Protein AF-A0A7V3FVU9-F1 (afdb_monomer_lite)

Secondary structure (DSSP, 8-state):
-HHHHHHHHHHHHHHHTT-TTS-S---S-GGGS--S--PPP-HHHHHHHHHHHHHHHHHHHTTTTS---HHHHHHHHHHHHHHHHHHHHHHHHTT----HHHHHHHHH--------HHHHHHHHHHHHHHS-SSS-HHHHHHHHHHTTPPPGGGGGGT-

Sequence (159 aa):
MNSVAEKYVKLALKIGNYDKDFVDAYYGPQDWKPKTEIAEFNDSVYQNINQQINSLLDEMEALSVYNATELEKLRYRYLYKQLLACKTKIFMLNGVTLSFEEEAQALYDTDVPVHNEDFFKKTIDELGKLLPGKGTVSERLLSFKEKFKIPEDKLRAVF

pLDDT: mean 94.01, std 5.3, range [68.75, 98.69]

Foldseek 3Di:
DVVLVLLLVLLQLVLCLAPVVSDPDDDDDPVSHDPDDRDQLDPVNLVVSLVSLVVSLVVLVVCPPPPDDPVVVVVSVVSNLSSQLSNVSSVVSVVDDDDPQRNCCRNPVDGDDDDDPVVVVVVLVVCVVVFDDDDHSVVSVVVVVVVVDDPPVCPVVPD

Radius of gyration: 22.31 Å; chains: 1; bounding box: 53×40×50 Å

Structure (mmCIF, N/CA/C/O backbone):
data_AF-A0A7V3FVU9-F1
#
_entry.id   AF-A0A7V3FVU9-F1
#
loop_
_atom_site.group_PDB
_atom_site.id
_atom_site.type_symbol
_atom_site.label_atom_id
_atom_site.label_alt_id
_atom_site.label_comp_id
_atom_site.label_asym_id
_atom_site.label_entity_id
_atom_site.label_seq_id
_atom_site.pdbx_PDB_ins_code
_atom_site.Cartn_x
_atom_site.Cartn_y
_atom_site.Cartn_z
_atom_site.occupancy
_atom_site.B_iso_or_equiv
_atom_site.auth_seq_id
_atom_site.auth_comp_id
_atom_site.auth_asym_id
_atom_site.auth_atom_id
_atom_site.pdbx_PDB_model_num
ATOM 1 N N . MET A 1 1 ? 1.149 6.446 -19.647 1.00 92.50 1 MET A N 1
ATOM 2 C CA . MET A 1 1 ? 1.002 5.668 -18.393 1.00 92.50 1 MET A CA 1
ATOM 3 C C . MET A 1 1 ? 0.493 4.233 -18.578 1.00 92.50 1 MET A C 1
ATOM 5 O O . MET A 1 1 ? 0.866 3.410 -17.761 1.00 92.50 1 MET A O 1
ATOM 9 N N . ASN A 1 2 ? -0.298 3.881 -19.608 1.00 94.19 2 ASN A N 1
ATOM 10 C CA . ASN A 1 2 ? -0.865 2.516 -19.739 1.00 94.19 2 ASN A CA 1
ATOM 11 C C . ASN A 1 2 ? 0.177 1.384 -19.669 1.00 94.19 2 ASN A C 1
ATOM 13 O O . ASN A 1 2 ? -0.031 0.414 -18.951 1.00 94.19 2 ASN A O 1
ATOM 17 N N . SER A 1 3 ? 1.316 1.543 -20.355 1.00 95.69 3 SER A N 1
ATOM 18 C CA . SER A 1 3 ? 2.437 0.589 -20.289 1.00 95.69 3 SER A CA 1
ATOM 19 C C . SER A 1 3 ? 2.962 0.405 -18.857 1.00 95.69 3 SER A C 1
ATOM 21 O O . SER A 1 3 ? 3.104 -0.722 -18.387 1.00 95.69 3 SER A O 1
ATOM 23 N N . VAL A 1 4 ? 3.175 1.506 -18.124 1.00 96.88 4 VAL A N 1
ATOM 24 C CA . VAL A 1 4 ? 3.616 1.473 -16.719 1.00 96.88 4 VAL A CA 1
ATOM 25 C C . VAL A 1 4 ? 2.575 0.781 -15.839 1.00 96.88 4 VAL A C 1
ATOM 27 O O . VAL A 1 4 ? 2.935 -0.054 -15.018 1.00 96.88 4 VAL A O 1
ATOM 30 N N . ALA A 1 5 ? 1.287 1.078 -16.034 1.00 97.25 5 ALA A N 1
ATOM 31 C CA . ALA A 1 5 ? 0.204 0.486 -15.253 1.00 97.25 5 ALA A CA 1
ATOM 32 C C . ALA A 1 5 ? 0.137 -1.042 -15.418 1.00 97.25 5 ALA A C 1
ATOM 34 O O . ALA A 1 5 ? 0.002 -1.762 -14.433 1.00 97.25 5 ALA A O 1
ATOM 35 N N . GLU A 1 6 ? 0.288 -1.552 -16.643 1.00 97.56 6 GLU A N 1
ATOM 36 C CA . GLU A 1 6 ? 0.345 -2.996 -16.892 1.00 97.56 6 GLU A CA 1
ATOM 37 C C . GLU A 1 6 ? 1.554 -3.644 -16.202 1.00 97.56 6 GLU A C 1
ATOM 39 O O . GLU A 1 6 ? 1.417 -4.664 -15.518 1.00 97.56 6 GLU A O 1
ATOM 44 N N . LYS A 1 7 ? 2.743 -3.045 -16.358 1.00 98.00 7 LYS A N 1
ATOM 45 C CA . LYS A 1 7 ? 3.974 -3.544 -15.730 1.00 98.00 7 LYS A CA 1
ATOM 46 C C . LYS A 1 7 ? 3.869 -3.524 -14.202 1.00 98.00 7 LYS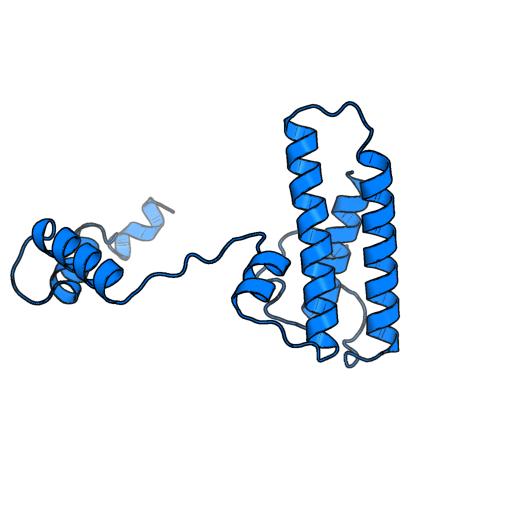 A C 1
ATOM 48 O O . LYS A 1 7 ? 4.302 -4.481 -13.569 1.00 98.00 7 LYS A O 1
ATOM 53 N N . TYR A 1 8 ? 3.244 -2.497 -13.623 1.00 98.06 8 TYR A N 1
ATOM 54 C CA . TYR A 1 8 ? 2.950 -2.416 -12.191 1.00 98.06 8 TYR A CA 1
ATOM 55 C C . TYR A 1 8 ? 2.089 -3.591 -11.710 1.00 98.06 8 TYR A C 1
ATOM 57 O O . TYR A 1 8 ? 2.443 -4.224 -10.723 1.00 98.06 8 TYR A O 1
ATOM 65 N N . VAL A 1 9 ? 1.004 -3.943 -12.411 1.00 97.56 9 VAL A N 1
ATOM 66 C CA . VAL A 1 9 ? 0.152 -5.071 -11.987 1.00 97.56 9 VAL A CA 1
ATOM 67 C C . VAL A 1 9 ? 0.942 -6.379 -11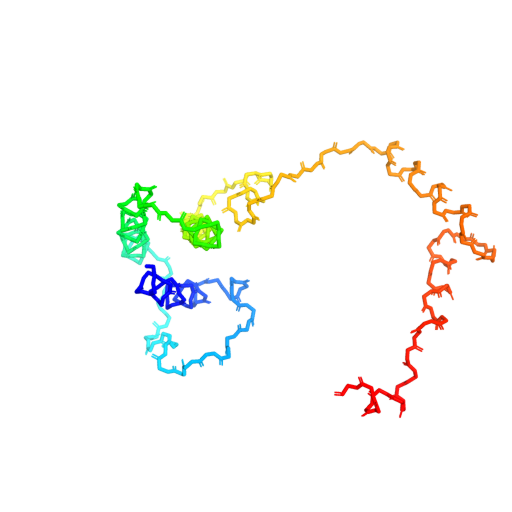.998 1.00 97.56 9 VAL A C 1
ATOM 69 O O . VAL A 1 9 ? 0.918 -7.128 -11.025 1.00 97.56 9 VAL A O 1
ATOM 72 N N . LYS A 1 10 ? 1.696 -6.644 -13.071 1.00 96.94 10 LYS A N 1
ATOM 73 C CA . LYS A 1 10 ? 2.551 -7.840 -13.172 1.00 96.94 10 LYS A CA 1
ATOM 74 C C . LYS A 1 10 ? 3.618 -7.874 -12.076 1.00 96.94 10 LYS A C 1
ATOM 76 O O . LYS A 1 10 ? 3.893 -8.929 -11.510 1.00 96.94 10 LYS A O 1
ATOM 81 N N . LEU A 1 11 ? 4.196 -6.719 -11.759 1.00 96.94 11 LEU A N 1
ATOM 82 C CA . LEU A 1 11 ? 5.159 -6.553 -10.680 1.00 96.94 11 LEU A CA 1
ATOM 83 C C . LEU A 1 11 ? 4.529 -6.828 -9.307 1.00 96.94 11 LEU A C 1
ATOM 85 O O . LEU A 1 11 ? 5.108 -7.574 -8.523 1.00 96.94 11 LEU A O 1
ATOM 89 N N . ALA A 1 12 ? 3.346 -6.281 -9.024 1.00 97.12 12 ALA A N 1
ATOM 90 C CA . ALA A 1 12 ? 2.642 -6.506 -7.766 1.00 97.12 12 ALA A CA 1
ATOM 91 C C . ALA A 1 12 ? 2.295 -7.989 -7.575 1.00 97.12 12 ALA A C 1
ATOM 93 O O . ALA A 1 12 ? 2.548 -8.546 -6.510 1.00 97.12 12 ALA A O 1
ATOM 94 N N . LEU A 1 13 ? 1.827 -8.661 -8.633 1.00 96.06 13 LEU A N 1
ATOM 95 C CA . LEU A 1 13 ? 1.599 -10.109 -8.616 1.00 96.06 13 LEU A CA 1
ATOM 96 C C . LEU A 1 13 ? 2.889 -10.897 -8.368 1.00 96.06 13 LEU A C 1
ATOM 98 O O . LEU A 1 13 ? 2.875 -11.885 -7.641 1.00 96.06 13 LEU A O 1
ATOM 102 N N . LYS A 1 14 ? 4.016 -10.456 -8.941 1.00 95.06 14 LYS A N 1
ATOM 103 C CA . LYS A 1 14 ? 5.325 -11.066 -8.685 1.00 95.06 14 LYS A CA 1
ATOM 104 C C . LYS A 1 14 ? 5.755 -10.897 -7.226 1.00 95.06 14 LYS A C 1
ATOM 106 O O . LYS A 1 14 ? 6.272 -11.849 -6.658 1.00 95.06 14 LYS A O 1
ATOM 111 N N . ILE A 1 15 ? 5.542 -9.729 -6.620 1.00 95.81 15 ILE A N 1
ATOM 112 C CA . ILE A 1 15 ? 5.809 -9.504 -5.187 1.00 95.81 15 ILE A CA 1
ATOM 113 C C . ILE A 1 15 ? 4.886 -10.380 -4.328 1.00 95.81 15 ILE A C 1
ATOM 115 O O . ILE A 1 15 ? 5.350 -10.969 -3.357 1.00 95.81 15 ILE A O 1
ATOM 119 N N . GLY A 1 16 ? 3.626 -10.552 -4.741 1.00 94.31 16 GLY A N 1
ATOM 120 C CA . GLY A 1 16 ? 2.641 -11.420 -4.087 1.00 94.31 16 GLY A CA 1
ATOM 121 C C . GLY A 1 16 ? 3.057 -12.893 -3.953 1.00 94.31 16 GLY A C 1
ATOM 122 O O . GLY A 1 16 ? 2.576 -13.587 -3.064 1.00 94.31 16 GLY A O 1
ATOM 123 N N . ASN A 1 17 ? 3.993 -13.375 -4.780 1.00 92.12 17 ASN A N 1
ATOM 124 C CA . ASN A 1 17 ? 4.577 -14.711 -4.611 1.00 92.12 17 ASN A CA 1
ATOM 125 C C . ASN A 1 17 ? 5.490 -14.827 -3.377 1.00 92.12 17 ASN A C 1
ATOM 127 O O . ASN A 1 17 ? 5.729 -15.936 -2.910 1.00 92.12 17 ASN A O 1
ATOM 131 N N . TYR A 1 18 ? 6.026 -13.707 -2.887 1.00 94.56 18 TYR A N 1
ATOM 132 C CA . TYR A 1 18 ? 6.935 -13.644 -1.738 1.00 94.56 18 TYR A CA 1
ATOM 133 C C . TYR A 1 18 ? 6.244 -13.106 -0.477 1.00 94.56 18 TYR A C 1
ATOM 135 O O . TYR A 1 18 ? 6.638 -13.460 0.629 1.00 94.56 18 TYR A O 1
ATOM 143 N N . ASP A 1 19 ? 5.200 -12.290 -0.643 1.00 93.75 19 ASP A N 1
ATOM 144 C CA . ASP A 1 19 ? 4.289 -11.865 0.420 1.00 93.75 19 ASP A CA 1
ATOM 145 C C . ASP A 1 19 ? 2.840 -12.122 -0.014 1.00 93.75 19 ASP A C 1
ATOM 147 O O . ASP A 1 19 ? 2.253 -11.341 -0.766 1.00 93.75 19 ASP A O 1
ATOM 151 N N . LYS A 1 20 ? 2.258 -13.219 0.483 1.00 90.56 20 LYS A N 1
ATOM 152 C CA . LYS A 1 20 ? 0.879 -13.628 0.174 1.00 90.56 20 LYS A CA 1
ATOM 153 C C . LYS A 1 20 ? -0.175 -12.583 0.559 1.00 90.56 20 LYS A C 1
ATOM 155 O O . LYS A 1 20 ? -1.265 -12.616 0.002 1.00 90.56 20 LYS A O 1
ATOM 160 N N . ASP A 1 21 ? 0.134 -11.678 1.488 1.00 91.50 21 ASP A N 1
ATOM 161 C CA . ASP A 1 21 ? -0.804 -10.663 1.967 1.00 91.50 21 ASP A CA 1
ATOM 162 C C . ASP A 1 21 ? -0.678 -9.351 1.163 1.00 91.50 21 ASP A C 1
ATOM 164 O O . ASP A 1 21 ? -1.461 -8.422 1.351 1.00 91.50 21 ASP A O 1
ATOM 168 N N . PHE A 1 22 ? 0.268 -9.271 0.216 1.00 94.19 22 PHE A N 1
ATOM 169 C CA . PHE A 1 22 ? 0.449 -8.095 -0.639 1.00 94.19 22 PHE A CA 1
ATOM 170 C C . PHE A 1 22 ? -0.630 -7.961 -1.726 1.00 94.19 22 PHE A C 1
ATOM 172 O O . PHE A 1 22 ? -0.963 -6.848 -2.133 1.00 94.19 22 PHE A O 1
ATOM 179 N N . VAL A 1 23 ? -1.189 -9.080 -2.200 1.00 93.88 23 VAL A N 1
ATOM 180 C CA . VAL A 1 23 ? -2.309 -9.106 -3.153 1.00 93.88 23 VAL A CA 1
ATOM 181 C C . VAL A 1 23 ? -3.389 -10.045 -2.628 1.00 93.88 23 VAL A C 1
ATOM 183 O O . VAL A 1 23 ? -3.259 -11.259 -2.744 1.00 93.88 23 VAL A O 1
ATOM 186 N N . ASP A 1 24 ? -4.478 -9.474 -2.112 1.00 91.69 24 ASP A N 1
ATOM 187 C CA . ASP A 1 24 ? -5.617 -10.232 -1.573 1.00 91.69 24 ASP A CA 1
ATOM 188 C C . ASP A 1 24 ? -6.350 -11.041 -2.661 1.00 91.69 24 ASP A C 1
ATOM 190 O O . ASP A 1 24 ? -6.591 -12.240 -2.523 1.00 91.69 24 ASP A O 1
ATOM 194 N N . ALA A 1 25 ? -6.658 -10.407 -3.800 1.00 93.19 25 ALA A N 1
ATOM 195 C CA . ALA A 1 25 ? -7.320 -11.075 -4.916 1.00 93.19 25 ALA A CA 1
ATOM 196 C C . ALA A 1 25 ? -6.957 -10.466 -6.277 1.00 93.19 25 ALA A C 1
ATOM 198 O O . ALA A 1 25 ? -6.877 -9.248 -6.445 1.00 93.19 25 ALA A O 1
ATOM 199 N N . TYR A 1 26 ? -6.803 -11.329 -7.287 1.00 94.06 26 TYR A N 1
ATOM 200 C CA . TYR A 1 26 ? -6.552 -10.929 -8.671 1.00 94.06 26 TYR A CA 1
ATOM 201 C C . TYR A 1 26 ? -7.553 -11.562 -9.640 1.00 94.06 26 TYR A C 1
ATOM 203 O O . TYR A 1 26 ? -7.572 -12.779 -9.836 1.00 94.06 26 TYR A O 1
ATOM 211 N N . TYR A 1 27 ? -8.331 -10.703 -10.301 1.00 94.31 27 TYR A N 1
ATOM 212 C CA . TYR A 1 27 ? -9.384 -11.074 -11.256 1.00 94.31 27 TYR A CA 1
ATOM 213 C C . TYR A 1 27 ? -9.051 -10.702 -12.712 1.00 94.31 27 TYR A C 1
ATOM 215 O O . TYR A 1 27 ? -9.925 -10.731 -13.575 1.00 94.31 27 TYR A O 1
ATOM 223 N N . GLY A 1 28 ? -7.807 -10.307 -12.995 1.00 95.12 28 GLY A N 1
ATOM 224 C CA . GLY A 1 28 ? -7.383 -9.918 -14.341 1.00 95.12 28 GLY A CA 1
ATOM 225 C C . GLY A 1 28 ? -6.977 -11.101 -15.237 1.00 95.12 28 GLY A C 1
ATOM 226 O O . GLY A 1 28 ? -7.201 -12.267 -14.888 1.00 95.12 28 GLY A O 1
ATOM 227 N N . PRO A 1 29 ? -6.377 -10.814 -16.410 1.00 96.50 29 PRO A N 1
ATOM 228 C CA . PRO A 1 29 ? -5.935 -11.836 -17.356 1.00 96.50 29 PRO A CA 1
ATOM 229 C C . PRO A 1 29 ? -5.047 -12.906 -16.709 1.00 96.50 29 PRO A C 1
ATOM 231 O O . PRO A 1 29 ? -4.034 -12.594 -16.087 1.00 96.50 29 PRO A O 1
ATOM 234 N N . GLN A 1 30 ? -5.384 -14.186 -16.901 1.00 93.69 30 GLN A N 1
ATOM 235 C CA . GLN A 1 30 ? -4.618 -15.288 -16.298 1.00 93.69 30 GLN A CA 1
ATOM 236 C C . GLN A 1 30 ? -3.148 -15.290 -16.738 1.00 93.69 30 GLN A C 1
ATOM 238 O O . GLN A 1 30 ? -2.275 -15.612 -15.938 1.00 93.69 30 GLN A O 1
ATOM 243 N N . ASP A 1 31 ? -2.860 -14.848 -17.965 1.00 94.69 31 ASP A N 1
ATOM 244 C CA . ASP A 1 31 ? -1.498 -14.761 -18.501 1.00 94.69 31 ASP A CA 1
ATOM 245 C C . ASP A 1 31 ? -0.587 -13.750 -17.794 1.00 94.69 31 ASP A C 1
ATOM 247 O O . ASP A 1 31 ? 0.620 -13.752 -18.040 1.00 94.69 31 ASP A O 1
ATOM 251 N N . TRP A 1 32 ? -1.131 -12.879 -16.939 1.00 94.88 32 TRP A N 1
ATOM 252 C CA . TRP A 1 32 ? -0.337 -11.927 -16.157 1.00 94.88 32 TRP A CA 1
ATOM 253 C C . TRP A 1 32 ? 0.150 -12.506 -14.832 1.00 94.88 32 TRP A C 1
ATOM 255 O O . TRP A 1 32 ? 1.057 -11.933 -14.228 1.00 94.88 32 TRP A O 1
ATOM 265 N N . LYS A 1 33 ? -0.427 -13.625 -14.378 1.00 91.88 33 LYS A N 1
ATOM 266 C CA . LYS A 1 33 ? 0.057 -14.309 -13.181 1.00 91.88 33 LYS A CA 1
ATOM 267 C C . LYS A 1 33 ? 1.505 -14.773 -13.405 1.00 91.88 33 LYS A C 1
ATOM 269 O O . LYS A 1 33 ? 1.830 -15.225 -14.508 1.00 91.88 33 LYS A O 1
ATOM 274 N N . PRO A 1 34 ? 2.382 -14.678 -12.390 1.00 88.12 34 PRO A N 1
ATOM 275 C CA . PRO A 1 34 ? 3.750 -15.163 -12.502 1.00 88.12 34 PRO A CA 1
ATOM 276 C C . PRO A 1 34 ? 3.757 -16.648 -12.882 1.00 88.12 34 PRO A C 1
ATOM 278 O O . PRO A 1 34 ? 3.055 -17.449 -12.272 1.00 88.12 34 PRO A O 1
ATOM 281 N N . LYS A 1 35 ? 4.541 -17.010 -13.903 1.00 81.69 35 LYS A N 1
ATOM 282 C CA . LYS A 1 35 ? 4.607 -18.385 -14.436 1.00 81.69 35 LYS A CA 1
ATOM 283 C C . LYS A 1 35 ? 5.731 -19.227 -13.818 1.00 81.69 35 LYS A C 1
ATOM 285 O O . LYS A 1 35 ? 5.854 -20.402 -14.142 1.00 81.69 35 LYS A O 1
ATOM 290 N N . THR A 1 36 ? 6.568 -18.626 -12.976 1.00 68.94 36 THR A N 1
ATOM 291 C CA . THR A 1 36 ? 7.770 -19.258 -12.417 1.00 68.94 36 THR A CA 1
ATOM 292 C C . THR A 1 36 ? 7.490 -19.827 -11.031 1.00 68.94 36 THR A C 1
ATOM 294 O O . THR A 1 36 ? 6.763 -19.210 -10.251 1.00 68.94 36 THR A O 1
ATOM 297 N N . GLU A 1 37 ? 8.102 -20.971 -10.720 1.00 68.94 37 GLU A N 1
ATOM 298 C CA . GLU A 1 37 ? 8.141 -21.515 -9.361 1.00 68.94 37 GLU A CA 1
ATOM 299 C C . GLU A 1 37 ? 8.731 -20.498 -8.375 1.00 68.94 37 GLU A C 1
ATOM 301 O O . GLU A 1 37 ? 9.635 -19.721 -8.701 1.00 68.94 37 GLU A O 1
ATOM 306 N N . ILE A 1 38 ? 8.176 -20.487 -7.165 1.00 76.06 38 ILE A N 1
ATOM 307 C CA . ILE A 1 38 ? 8.552 -19.554 -6.107 1.00 76.06 38 ILE A CA 1
ATOM 308 C C . ILE A 1 38 ? 9.921 -19.979 -5.567 1.00 76.06 38 ILE A C 1
ATOM 310 O O . ILE A 1 38 ? 10.033 -20.968 -4.849 1.00 76.06 38 ILE A O 1
ATOM 314 N N . ALA A 1 39 ? 10.964 -19.235 -5.931 1.00 76.31 39 ALA A N 1
ATOM 315 C CA . ALA A 1 39 ? 12.251 -19.296 -5.245 1.00 76.31 39 ALA A CA 1
ATOM 316 C C . ALA A 1 39 ? 12.183 -18.506 -3.927 1.00 76.31 39 ALA A C 1
ATOM 318 O O . ALA A 1 39 ? 11.320 -17.644 -3.766 1.00 76.31 39 ALA A O 1
ATOM 319 N N . GLU A 1 40 ? 13.107 -18.752 -2.998 1.00 89.56 40 GLU A N 1
ATOM 320 C CA . GLU A 1 40 ? 13.256 -17.899 -1.814 1.00 89.56 40 GLU A CA 1
ATOM 321 C C . GLU A 1 40 ? 13.580 -16.453 -2.219 1.00 89.56 40 GLU A C 1
ATOM 323 O O . GLU A 1 40 ? 14.295 -16.204 -3.199 1.00 89.56 40 GLU A O 1
ATOM 328 N N . PHE A 1 41 ? 13.056 -15.488 -1.461 1.00 94.00 41 PHE A N 1
ATOM 329 C CA . PHE A 1 41 ? 13.424 -14.089 -1.645 1.00 94.00 41 PHE A CA 1
ATOM 330 C C . PHE A 1 41 ? 14.879 -13.897 -1.194 1.00 94.00 41 PHE A C 1
ATOM 332 O O . PHE A 1 41 ? 15.209 -14.114 -0.032 1.00 94.00 41 PHE A O 1
ATOM 339 N N . ASN A 1 42 ? 15.758 -13.527 -2.125 1.00 94.69 42 ASN A N 1
ATOM 340 C CA . ASN A 1 42 ? 17.196 -13.367 -1.902 1.00 94.69 42 ASN A CA 1
ATOM 341 C C . ASN A 1 42 ? 17.730 -12.120 -2.622 1.00 94.69 42 ASN A C 1
ATOM 343 O O . ASN A 1 42 ? 16.999 -11.476 -3.378 1.00 94.69 42 ASN A O 1
ATOM 347 N N . ASP A 1 43 ? 19.019 -11.818 -2.456 1.00 95.88 43 ASP A N 1
ATOM 348 C CA . ASP A 1 43 ? 19.650 -10.629 -3.042 1.00 95.88 43 ASP A CA 1
ATOM 349 C C . ASP A 1 43 ? 19.453 -10.520 -4.562 1.00 95.88 43 ASP A C 1
ATOM 351 O O . ASP A 1 43 ? 19.188 -9.439 -5.082 1.00 95.88 43 ASP A O 1
ATOM 355 N N . SER A 1 44 ? 19.538 -11.629 -5.303 1.00 94.69 44 SER A N 1
ATOM 356 C CA . SER A 1 44 ? 19.360 -11.609 -6.761 1.00 94.69 44 SER A CA 1
ATOM 357 C C . SER A 1 44 ? 17.924 -11.248 -7.149 1.00 94.69 44 SER A C 1
ATOM 359 O O . SER A 1 44 ? 17.704 -10.414 -8.035 1.00 94.69 44 SER A O 1
ATOM 361 N N . VAL A 1 45 ? 16.944 -11.827 -6.448 1.00 94.81 45 VAL A N 1
ATOM 362 C CA . VAL A 1 45 ? 15.520 -11.506 -6.610 1.00 94.81 45 VAL A CA 1
ATOM 363 C C . VAL A 1 45 ? 15.265 -10.041 -6.261 1.00 94.81 45 VAL A C 1
ATOM 365 O O . VAL A 1 45 ? 14.657 -9.324 -7.059 1.00 94.81 45 VAL A O 1
ATOM 368 N N . TYR A 1 46 ? 15.772 -9.586 -5.115 1.00 96.94 46 TYR A N 1
ATOM 369 C CA . TYR A 1 46 ? 15.662 -8.206 -4.661 1.00 96.94 46 TYR A CA 1
ATOM 370 C C . TYR A 1 46 ? 16.204 -7.231 -5.710 1.00 96.94 46 TYR A C 1
ATOM 372 O O . TYR A 1 46 ? 15.471 -6.346 -6.152 1.00 96.94 46 TYR A O 1
ATOM 380 N N . GLN A 1 47 ? 17.441 -7.421 -6.182 1.00 97.69 47 GLN A N 1
ATOM 381 C CA . GLN A 1 47 ? 18.051 -6.533 -7.177 1.00 97.69 47 GLN A CA 1
ATOM 382 C C . GLN A 1 47 ? 17.255 -6.517 -8.488 1.00 97.69 47 GLN A C 1
ATOM 384 O O . GLN A 1 47 ? 17.013 -5.451 -9.054 1.00 97.69 47 GLN A O 1
ATOM 389 N N . ASN A 1 48 ? 16.778 -7.679 -8.947 1.00 96.12 48 ASN A N 1
ATOM 390 C CA . ASN A 1 48 ? 15.978 -7.781 -10.165 1.00 96.12 48 ASN A CA 1
ATOM 391 C C . ASN A 1 48 ? 14.638 -7.032 -10.067 1.00 96.12 48 ASN A C 1
ATOM 393 O O . ASN A 1 48 ? 14.227 -6.375 -11.028 1.00 96.12 48 ASN A O 1
ATOM 397 N N . ILE A 1 49 ? 13.937 -7.151 -8.938 1.00 97.00 49 ILE A N 1
ATOM 398 C CA . ILE A 1 49 ? 12.650 -6.479 -8.723 1.00 97.00 49 ILE A CA 1
ATOM 399 C C . ILE A 1 49 ? 12.870 -4.977 -8.481 1.00 97.00 49 ILE A C 1
ATOM 401 O O . ILE A 1 49 ? 12.176 -4.156 -9.080 1.00 97.00 49 ILE A O 1
ATOM 405 N N . ASN A 1 50 ? 13.881 -4.603 -7.694 1.00 98.44 50 ASN A N 1
ATOM 406 C CA . ASN A 1 50 ? 14.243 -3.210 -7.430 1.00 98.44 50 ASN A CA 1
ATOM 407 C C . ASN A 1 50 ? 14.626 -2.462 -8.717 1.00 98.44 50 ASN A C 1
ATOM 409 O O . ASN A 1 50 ? 14.187 -1.334 -8.927 1.00 98.44 50 ASN A O 1
ATOM 413 N N . GLN A 1 51 ? 15.384 -3.094 -9.619 1.00 98.56 51 GLN A N 1
ATOM 414 C CA . GLN A 1 51 ? 15.723 -2.507 -10.917 1.00 98.56 51 GLN A CA 1
ATOM 415 C C . GLN A 1 51 ? 14.475 -2.245 -11.773 1.00 98.56 51 GLN A C 1
ATOM 417 O O . GLN A 1 51 ? 14.361 -1.180 -12.377 1.00 98.56 51 GLN A O 1
ATOM 422 N N . GLN A 1 52 ? 13.525 -3.187 -11.809 1.00 98.31 52 GLN A N 1
ATOM 423 C CA . GLN A 1 52 ? 12.261 -3.001 -12.531 1.00 98.31 52 GLN A CA 1
ATOM 424 C C . GLN A 1 52 ? 11.450 -1.846 -11.947 1.00 98.31 52 GLN A C 1
ATOM 426 O O . GLN A 1 52 ? 10.964 -1.007 -12.698 1.00 98.31 52 GLN A O 1
ATOM 431 N N . ILE A 1 53 ? 11.346 -1.770 -10.619 1.00 98.62 53 ILE A N 1
ATOM 432 C CA . ILE A 1 53 ? 10.661 -0.672 -9.931 1.00 98.62 53 ILE A CA 1
ATOM 433 C C . ILE A 1 53 ? 11.300 0.673 -10.269 1.00 98.62 53 ILE A C 1
ATOM 435 O O . ILE A 1 53 ? 10.586 1.592 -10.657 1.00 98.62 53 ILE A O 1
ATOM 439 N N . ASN A 1 54 ? 12.627 0.788 -10.163 1.00 98.69 54 ASN A N 1
ATOM 440 C CA . ASN A 1 54 ? 13.325 2.042 -10.451 1.00 98.69 54 ASN A CA 1
ATOM 441 C C . ASN A 1 54 ? 13.129 2.463 -11.911 1.00 98.69 54 ASN A C 1
ATOM 443 O O . ASN A 1 54 ? 12.773 3.605 -12.157 1.00 98.69 54 ASN A O 1
ATOM 447 N N . SER A 1 55 ? 13.216 1.527 -12.862 1.00 98.44 55 SER A N 1
ATOM 448 C CA . SER A 1 55 ? 12.925 1.823 -14.269 1.00 98.44 55 SER A CA 1
ATOM 449 C C . SER A 1 55 ? 11.500 2.348 -14.480 1.00 98.44 55 SER A C 1
ATOM 451 O O . SER A 1 55 ? 11.297 3.232 -15.306 1.00 98.44 55 SER A O 1
ATOM 453 N N . LEU A 1 56 ? 10.505 1.818 -13.761 1.00 98.56 56 LEU A N 1
ATOM 454 C CA . LEU A 1 56 ? 9.122 2.301 -13.847 1.00 98.56 56 LEU A CA 1
ATOM 455 C C . LEU A 1 56 ? 8.944 3.671 -13.189 1.00 98.56 56 LEU A C 1
ATOM 457 O O . LEU A 1 56 ? 8.179 4.487 -13.698 1.00 98.56 56 LEU A O 1
ATOM 461 N N . LEU A 1 57 ? 9.632 3.926 -12.075 1.00 98.50 57 LEU A N 1
ATOM 462 C CA . LEU A 1 57 ? 9.647 5.237 -11.424 1.00 98.50 57 LEU A CA 1
ATOM 463 C C . LEU A 1 57 ? 10.298 6.289 -12.331 1.00 98.50 57 LEU A C 1
ATOM 465 O O . LEU A 1 57 ? 9.738 7.369 -12.470 1.00 98.50 57 LEU A O 1
ATOM 469 N N . ASP A 1 58 ? 11.393 5.952 -13.015 1.00 97.88 58 ASP A N 1
ATOM 470 C CA . ASP A 1 58 ? 12.045 6.829 -13.994 1.00 97.88 58 ASP A CA 1
ATOM 471 C C . ASP A 1 58 ? 11.130 7.104 -15.204 1.00 97.88 58 ASP A C 1
ATOM 473 O O . ASP A 1 58 ? 10.989 8.250 -15.636 1.00 97.88 58 ASP A O 1
ATOM 477 N N . GLU A 1 59 ? 10.445 6.072 -15.728 1.00 96.62 59 GLU A N 1
ATOM 478 C CA . GLU A 1 59 ? 9.422 6.228 -16.778 1.00 96.62 59 GLU A CA 1
ATOM 479 C C . GLU A 1 59 ? 8.287 7.163 -16.326 1.00 96.62 59 GLU A C 1
ATOM 481 O O . GLU A 1 59 ? 7.760 7.927 -17.135 1.00 96.62 59 GLU A O 1
ATOM 486 N N . MET A 1 60 ? 7.895 7.105 -15.050 1.00 96.62 60 MET A N 1
ATOM 487 C CA . MET A 1 60 ? 6.888 8.002 -14.488 1.00 96.62 60 MET A CA 1
ATOM 488 C C . MET A 1 60 ? 7.433 9.420 -14.330 1.00 96.62 60 MET A C 1
ATOM 490 O O . MET A 1 60 ? 6.778 10.353 -14.778 1.00 96.62 60 MET A O 1
ATOM 494 N N . GLU A 1 61 ? 8.631 9.608 -13.786 1.00 96.25 61 GLU A N 1
ATOM 495 C CA . GLU A 1 61 ? 9.206 10.943 -13.603 1.00 96.25 61 GLU A CA 1
ATOM 496 C C . GLU A 1 61 ? 9.346 11.688 -14.939 1.00 96.25 61 GLU A C 1
ATOM 498 O O . GLU A 1 61 ? 9.036 12.871 -15.029 1.00 96.25 61 GLU A O 1
ATOM 503 N N . ALA A 1 62 ? 9.671 10.987 -16.029 1.00 93.56 62 ALA A N 1
ATOM 504 C CA . ALA A 1 62 ? 9.669 11.575 -17.371 1.00 93.56 62 ALA A CA 1
ATOM 505 C C . ALA A 1 62 ? 8.288 12.110 -17.821 1.00 93.56 62 ALA A C 1
ATOM 507 O O . ALA A 1 62 ? 8.207 12.977 -18.693 1.00 93.56 62 ALA A O 1
ATOM 508 N N . LEU A 1 63 ? 7.195 11.609 -17.239 1.00 91.88 63 LEU A N 1
ATOM 509 C CA . LEU A 1 63 ? 5.825 12.067 -17.488 1.00 91.88 63 LEU A CA 1
ATOM 510 C C . LEU A 1 63 ? 5.399 13.220 -16.566 1.00 91.88 63 LEU A C 1
ATOM 512 O O . LEU A 1 63 ? 4.331 13.786 -16.799 1.00 91.88 63 LEU A O 1
ATOM 516 N N . SER A 1 64 ? 6.192 13.599 -15.555 1.00 88.94 64 SER A N 1
ATOM 517 C CA . SER A 1 64 ? 5.820 14.639 -14.579 1.00 88.94 64 SER A CA 1
ATOM 518 C C . SER A 1 64 ? 5.671 16.032 -15.210 1.00 88.94 64 SER A C 1
ATOM 520 O O . SER A 1 64 ? 4.868 16.844 -14.751 1.00 88.94 64 SER A O 1
ATOM 522 N N . VAL A 1 65 ? 6.382 16.284 -16.315 1.00 87.06 65 VAL A N 1
ATOM 523 C CA . VAL A 1 65 ? 6.364 17.549 -17.075 1.00 87.06 65 VAL A CA 1
ATOM 524 C C . VAL A 1 65 ? 5.278 17.615 -18.156 1.00 87.06 65 VAL A C 1
ATOM 526 O O . VAL A 1 65 ? 5.133 18.632 -18.836 1.00 87.06 65 VAL A O 1
ATOM 529 N N . TYR A 1 66 ? 4.519 16.535 -18.355 1.00 86.88 66 TYR A N 1
ATOM 530 C CA . TYR A 1 66 ? 3.431 16.495 -19.328 1.00 86.88 66 TYR A CA 1
ATOM 531 C C . TYR A 1 66 ? 2.292 17.439 -18.913 1.00 86.88 66 TYR A C 1
ATOM 533 O O . TYR A 1 66 ? 1.909 17.492 -17.743 1.00 86.88 66 TYR A O 1
ATOM 541 N N . ASN A 1 67 ? 1.698 18.154 -19.877 1.00 90.38 67 ASN A N 1
ATOM 542 C CA . ASN A 1 67 ? 0.520 18.990 -19.624 1.00 90.38 67 ASN A CA 1
ATOM 543 C C . ASN A 1 67 ? -0.738 18.121 -19.449 1.00 90.38 67 ASN A C 1
ATOM 545 O O . ASN A 1 67 ? -1.557 17.983 -20.357 1.00 90.38 67 ASN A O 1
ATOM 549 N N . ALA A 1 68 ? -0.834 17.499 -18.278 1.00 92.19 68 ALA A N 1
ATOM 550 C CA . ALA A 1 68 ? -1.867 16.551 -17.900 1.00 92.19 68 ALA A CA 1
ATOM 551 C C . ALA A 1 68 ? -3.186 17.239 -17.528 1.00 92.19 68 ALA A C 1
ATOM 553 O O . ALA A 1 68 ? -3.211 18.264 -16.840 1.00 92.19 68 ALA A O 1
ATOM 554 N N . THR A 1 69 ? -4.296 16.597 -17.878 1.00 96.00 69 THR A N 1
ATOM 555 C CA . THR A 1 69 ? -5.599 16.871 -17.263 1.00 96.00 69 THR A CA 1
ATOM 556 C C . THR A 1 69 ? -5.579 16.530 -15.767 1.00 96.00 69 THR A C 1
ATOM 558 O O . THR A 1 69 ? -4.756 15.742 -15.299 1.00 96.00 69 THR A O 1
ATOM 561 N N . GLU A 1 70 ? -6.526 17.063 -14.991 1.00 95.75 70 GLU A N 1
ATOM 562 C CA . GLU A 1 70 ? -6.621 16.756 -13.552 1.00 95.75 70 GLU A CA 1
ATOM 563 C C . GLU A 1 70 ? -6.795 15.254 -13.274 1.00 95.75 70 GLU A C 1
ATOM 565 O O . GLU A 1 70 ? -6.167 14.707 -12.367 1.00 95.75 70 GLU A O 1
ATOM 570 N N . LEU A 1 71 ? -7.575 14.547 -14.100 1.00 96.00 71 LEU A N 1
ATOM 571 C CA . LEU A 1 71 ? -7.737 13.098 -13.970 1.00 96.00 71 LEU A CA 1
ATOM 572 C C . LEU A 1 71 ? -6.421 12.347 -14.225 1.00 96.00 71 LEU A C 1
ATOM 574 O O . LEU A 1 71 ? -6.119 11.366 -13.546 1.00 96.00 71 LEU A O 1
ATOM 578 N N . GLU A 1 72 ? -5.623 12.797 -15.189 1.00 95.12 72 GLU A N 1
ATOM 579 C CA . GLU A 1 72 ? -4.313 12.209 -15.468 1.00 95.12 72 GLU A CA 1
ATOM 580 C C . GLU A 1 72 ? -3.317 12.480 -14.342 1.00 95.12 72 GLU A C 1
ATOM 582 O O . GLU A 1 72 ? -2.581 11.567 -13.974 1.00 95.12 72 GLU A O 1
ATOM 587 N N . LYS A 1 73 ? -3.345 13.665 -13.720 1.00 95.75 73 LYS A N 1
ATOM 588 C CA . LYS A 1 73 ? -2.535 13.959 -12.525 1.00 95.75 73 LYS A CA 1
ATOM 589 C C . LYS A 1 73 ? -2.882 13.036 -11.357 1.00 95.75 73 LYS A C 1
ATOM 591 O O . LYS A 1 73 ? -1.985 12.556 -10.664 1.00 95.75 73 LYS A O 1
ATOM 596 N N . LEU A 1 74 ? -4.168 12.746 -11.147 1.00 95.94 74 LEU A N 1
ATOM 597 C CA . LEU A 1 74 ? -4.604 11.796 -10.116 1.00 95.94 74 LEU A CA 1
ATOM 598 C C . LEU A 1 74 ? -4.124 10.371 -10.415 1.00 95.94 74 LEU A C 1
ATOM 600 O O . LEU A 1 74 ? -3.594 9.706 -9.528 1.00 95.94 74 LEU A O 1
ATOM 604 N N . ARG A 1 75 ? -4.246 9.919 -11.670 1.00 95.94 75 ARG A N 1
ATOM 605 C CA . ARG A 1 75 ? -3.726 8.611 -12.112 1.00 95.94 75 ARG A CA 1
ATOM 606 C C . ARG A 1 75 ? -2.213 8.513 -11.948 1.00 95.94 75 ARG A C 1
ATOM 608 O O . ARG A 1 75 ? -1.726 7.484 -11.489 1.00 95.94 75 ARG A O 1
ATOM 615 N N . TYR A 1 76 ? -1.499 9.581 -12.294 1.00 96.94 76 TYR A N 1
ATOM 616 C CA . TYR A 1 76 ? -0.059 9.689 -12.111 1.00 96.94 76 TYR A CA 1
ATOM 617 C C . TYR A 1 76 ? 0.318 9.505 -10.644 1.00 96.94 76 TYR A C 1
ATOM 619 O O . TYR A 1 76 ? 1.079 8.597 -10.315 1.00 96.94 76 TYR A O 1
ATOM 627 N N . ARG A 1 77 ? -0.278 10.317 -9.758 1.00 95.94 77 ARG A N 1
ATOM 628 C CA . ARG A 1 77 ? -0.017 10.270 -8.315 1.00 95.94 77 ARG A CA 1
ATOM 629 C C . ARG A 1 77 ? -0.285 8.881 -7.751 1.00 95.94 77 ARG A C 1
ATOM 631 O O . ARG A 1 77 ? 0.572 8.341 -7.062 1.00 95.94 77 ARG A O 1
ATOM 638 N N . TYR A 1 78 ? -1.439 8.303 -8.077 1.00 96.44 78 TYR A N 1
ATOM 639 C CA . TYR A 1 78 ? -1.805 6.968 -7.618 1.00 96.44 78 TYR A CA 1
ATOM 640 C C . TYR A 1 78 ? -0.768 5.927 -8.051 1.00 96.44 78 TYR A C 1
ATOM 642 O O . TYR A 1 78 ? -0.196 5.244 -7.208 1.00 96.44 78 TYR A O 1
ATOM 650 N N . LEU A 1 79 ? -0.473 5.837 -9.351 1.00 97.81 79 LEU A N 1
ATOM 651 C CA . LEU A 1 79 ? 0.441 4.822 -9.873 1.00 97.81 79 LEU A CA 1
ATOM 652 C C . LEU A 1 79 ? 1.875 5.004 -9.352 1.00 97.81 79 LEU A C 1
ATOM 654 O O . LEU A 1 79 ? 2.534 4.020 -9.028 1.00 97.81 79 LEU A O 1
ATOM 658 N N . TYR A 1 80 ? 2.344 6.246 -9.216 1.00 98.00 80 TYR A N 1
ATOM 659 C CA . TYR A 1 80 ? 3.659 6.542 -8.646 1.00 98.00 80 TYR A CA 1
ATOM 660 C C . TYR A 1 80 ? 3.757 6.068 -7.189 1.00 98.00 80 TYR A C 1
ATOM 662 O O . TYR A 1 80 ? 4.702 5.374 -6.821 1.00 98.00 80 TYR A O 1
ATOM 670 N N . LYS A 1 81 ? 2.740 6.364 -6.369 1.00 98.06 81 LYS A N 1
ATOM 671 C CA . LYS A 1 81 ? 2.665 5.904 -4.973 1.00 98.06 81 LYS A CA 1
ATOM 672 C C . LYS A 1 81 ? 2.584 4.383 -4.867 1.00 98.06 81 LYS A C 1
ATOM 674 O O . LYS A 1 81 ? 3.257 3.802 -4.026 1.00 98.06 81 LYS A O 1
ATOM 679 N N . GLN A 1 82 ? 1.849 3.728 -5.762 1.00 98.19 82 GLN A N 1
ATOM 680 C CA . GLN A 1 82 ? 1.789 2.267 -5.819 1.00 98.19 82 GLN A CA 1
ATOM 681 C C . GLN A 1 82 ? 3.151 1.626 -6.147 1.00 98.19 82 GLN A C 1
ATOM 683 O O . GLN A 1 82 ? 3.516 0.614 -5.553 1.00 98.19 82 GLN A O 1
ATOM 688 N N . LEU A 1 83 ? 3.948 2.232 -7.034 1.00 98.56 83 LEU A N 1
ATOM 689 C CA . LEU A 1 83 ? 5.319 1.780 -7.302 1.00 98.56 83 LEU A CA 1
ATOM 690 C C . LEU A 1 83 ? 6.247 1.982 -6.095 1.00 98.56 83 LEU A C 1
ATOM 692 O O . LEU A 1 83 ? 7.090 1.125 -5.825 1.00 98.56 83 LEU A O 1
ATOM 696 N N . LEU A 1 84 ? 6.075 3.075 -5.343 1.00 98.44 84 LEU A N 1
ATOM 697 C CA . LEU A 1 84 ? 6.785 3.270 -4.077 1.00 98.44 84 LEU A CA 1
ATOM 698 C C . LEU A 1 84 ? 6.385 2.215 -3.040 1.00 98.44 84 LEU A C 1
ATOM 700 O O . LEU A 1 84 ? 7.272 1.647 -2.414 1.00 98.44 84 LEU A O 1
ATOM 704 N N . ALA A 1 85 ? 5.102 1.865 -2.924 1.00 98.38 85 ALA A N 1
ATOM 705 C CA . ALA A 1 85 ? 4.650 0.789 -2.041 1.00 98.38 85 ALA A CA 1
ATOM 706 C C . ALA A 1 85 ? 5.272 -0.569 -2.420 1.00 98.38 85 ALA A C 1
ATOM 708 O O . ALA A 1 85 ? 5.745 -1.297 -1.545 1.00 98.38 85 ALA A O 1
ATOM 709 N N . CYS A 1 86 ? 5.374 -0.887 -3.719 1.00 98.50 86 CYS A N 1
ATOM 710 C CA . CYS A 1 86 ? 6.131 -2.054 -4.188 1.00 98.50 86 CYS A CA 1
ATOM 711 C C . CYS A 1 86 ? 7.600 -2.002 -3.741 1.00 98.50 86 CYS A C 1
ATOM 713 O O . CYS A 1 86 ? 8.129 -3.014 -3.282 1.00 98.50 86 CYS A O 1
ATOM 715 N N . LYS A 1 87 ? 8.251 -0.835 -3.848 1.00 98.44 87 LYS A N 1
ATOM 716 C CA . LYS A 1 87 ? 9.642 -0.631 -3.409 1.00 98.44 87 LYS A CA 1
ATOM 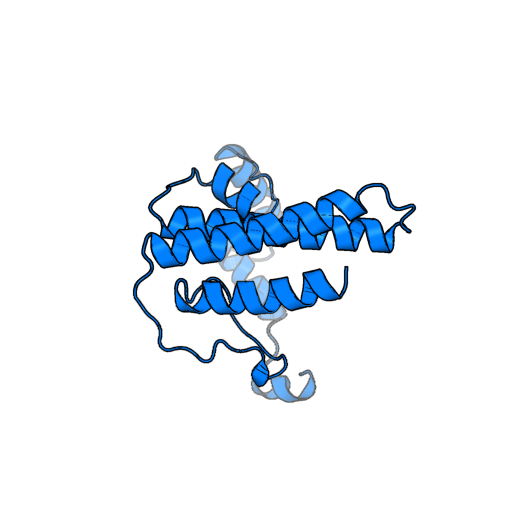717 C C . LYS A 1 87 ? 9.806 -0.875 -1.914 1.00 98.44 87 LYS A C 1
ATOM 719 O O . LYS A 1 87 ? 10.681 -1.629 -1.504 1.00 98.44 87 LYS A O 1
ATOM 724 N N . THR A 1 88 ? 8.932 -0.280 -1.114 1.00 98.31 88 THR A N 1
ATOM 725 C CA . THR A 1 88 ? 8.893 -0.449 0.338 1.00 98.31 88 THR A CA 1
ATOM 726 C C . THR A 1 88 ? 8.733 -1.917 0.704 1.00 98.31 88 THR A C 1
ATOM 728 O O . THR A 1 88 ? 9.514 -2.449 1.489 1.00 98.31 88 THR A O 1
ATOM 731 N N . LYS A 1 89 ? 7.785 -2.618 0.071 1.00 98.06 89 LYS A N 1
ATOM 732 C CA . LYS A 1 89 ? 7.538 -4.029 0.361 1.00 98.06 89 LYS A CA 1
ATOM 733 C C . LYS A 1 89 ? 8.756 -4.908 0.082 1.00 98.06 89 LYS A C 1
ATOM 735 O O . LYS A 1 89 ? 9.089 -5.758 0.903 1.00 98.06 89 LYS A O 1
ATOM 740 N N . ILE A 1 90 ? 9.458 -4.699 -1.032 1.00 97.94 90 ILE A N 1
ATOM 741 C CA . ILE A 1 90 ? 10.655 -5.499 -1.333 1.00 97.94 90 ILE A CA 1
ATOM 742 C C . ILE A 1 90 ? 11.835 -5.162 -0.413 1.00 97.94 90 ILE A C 1
ATOM 744 O O . ILE A 1 90 ? 12.665 -6.029 -0.168 1.00 97.94 90 ILE A O 1
ATOM 748 N N . PHE A 1 91 ? 11.907 -3.939 0.126 1.00 97.75 91 PHE A N 1
ATOM 749 C CA . PHE A 1 91 ? 12.895 -3.572 1.147 1.00 97.75 91 PHE A CA 1
ATOM 750 C C . PHE A 1 91 ? 12.600 -4.313 2.454 1.00 97.75 91 PHE A C 1
ATOM 752 O O . PHE A 1 91 ? 13.513 -4.868 3.061 1.00 97.75 91 PHE A O 1
ATOM 759 N N . MET A 1 92 ? 11.324 -4.383 2.845 1.00 97.56 92 MET A N 1
ATOM 760 C CA . MET A 1 92 ? 10.889 -5.143 4.020 1.00 97.56 92 MET A CA 1
ATOM 761 C C . MET A 1 92 ? 11.161 -6.642 3.868 1.00 97.56 92 MET A C 1
ATOM 763 O O . MET A 1 92 ? 11.707 -7.263 4.776 1.00 97.56 92 MET A O 1
ATOM 767 N N . LEU A 1 93 ? 10.869 -7.215 2.694 1.00 96.81 93 LEU A N 1
ATOM 768 C CA . LEU A 1 93 ? 11.224 -8.603 2.369 1.00 96.81 93 LEU A CA 1
ATOM 769 C C . LEU A 1 93 ? 12.741 -8.848 2.410 1.00 96.81 93 LEU A C 1
ATOM 771 O O . LEU A 1 93 ? 13.173 -9.958 2.703 1.00 96.81 93 LEU A O 1
ATOM 775 N N . ASN A 1 94 ? 13.549 -7.810 2.174 1.00 97.00 94 ASN A N 1
ATOM 776 C CA . ASN A 1 94 ? 15.006 -7.843 2.305 1.00 97.00 94 ASN A CA 1
ATOM 777 C C . ASN A 1 94 ? 15.505 -7.531 3.735 1.00 97.00 94 ASN A C 1
ATOM 779 O O . ASN A 1 94 ? 16.679 -7.213 3.926 1.00 97.00 94 ASN A O 1
ATOM 783 N N . GLY A 1 95 ? 14.625 -7.581 4.739 1.00 96.69 95 GLY A N 1
ATOM 784 C CA . GLY A 1 95 ? 14.971 -7.446 6.157 1.00 96.69 95 GLY A CA 1
ATOM 785 C C . GLY A 1 95 ? 14.936 -6.024 6.723 1.00 96.69 95 GLY A C 1
ATOM 786 O O . GLY A 1 95 ? 15.285 -5.835 7.888 1.00 96.69 95 GLY A O 1
ATOM 787 N N . VAL A 1 96 ? 14.514 -5.015 5.953 1.00 97.44 96 VAL A N 1
ATOM 788 C CA . VAL A 1 96 ? 14.320 -3.655 6.488 1.00 97.44 96 VAL A CA 1
ATOM 789 C C . VAL A 1 96 ? 13.078 -3.619 7.382 1.00 97.44 96 VAL A C 1
ATOM 791 O O . VAL A 1 96 ? 12.014 -4.091 7.000 1.00 97.44 96 VAL A O 1
ATOM 794 N N . THR A 1 97 ? 13.196 -3.025 8.568 1.00 97.56 97 THR A N 1
ATOM 795 C CA . THR A 1 97 ? 12.060 -2.776 9.469 1.00 97.56 97 THR A CA 1
ATOM 796 C C . THR A 1 97 ? 11.783 -1.279 9.532 1.00 97.56 97 THR A C 1
ATOM 798 O O . THR A 1 97 ? 12.720 -0.493 9.656 1.00 97.56 97 THR A O 1
ATOM 801 N N . LEU A 1 98 ? 10.510 -0.903 9.440 1.00 96.81 98 LEU A N 1
ATOM 802 C CA . LEU A 1 98 ? 10.023 0.477 9.492 1.00 96.81 98 LEU A CA 1
ATOM 803 C C . LEU A 1 98 ? 9.212 0.698 10.774 1.00 96.81 98 LEU A C 1
ATOM 805 O O . LEU A 1 98 ? 8.706 -0.264 11.358 1.00 96.81 98 LEU A O 1
ATOM 809 N N . SER A 1 99 ? 9.070 1.951 11.212 1.00 96.12 99 SER A N 1
ATOM 810 C CA . SER A 1 99 ? 8.044 2.289 12.205 1.00 96.12 99 SER A CA 1
ATOM 811 C C . SER A 1 99 ? 6.640 2.091 11.620 1.00 96.12 99 SER A C 1
ATOM 813 O O . SER A 1 99 ? 6.463 2.020 10.402 1.00 96.12 99 SER A O 1
ATOM 815 N N . PHE A 1 100 ? 5.618 2.039 12.479 1.00 94.62 100 PHE A N 1
ATOM 816 C CA . PHE A 1 100 ? 4.229 1.936 12.023 1.00 94.62 100 PHE A CA 1
ATOM 817 C C . PHE A 1 100 ? 3.838 3.118 11.124 1.00 94.62 100 PHE A C 1
ATOM 819 O O . PHE A 1 100 ? 3.178 2.937 10.106 1.00 94.62 100 PHE A O 1
ATOM 826 N N . GLU A 1 101 ? 4.274 4.327 11.477 1.00 95.44 101 GLU A N 1
ATOM 827 C CA . GLU A 1 101 ? 4.014 5.556 10.729 1.00 95.44 101 GLU A CA 1
ATOM 828 C C . GLU A 1 101 ? 4.749 5.562 9.385 1.00 95.44 101 GLU A C 1
ATOM 830 O O . GLU A 1 101 ? 4.164 5.913 8.362 1.00 95.44 101 GLU A O 1
ATOM 835 N N . GLU A 1 102 ? 6.016 5.138 9.372 1.00 96.19 102 GLU A N 1
ATOM 836 C CA . GLU A 1 102 ? 6.800 5.011 8.143 1.00 96.19 102 GLU A CA 1
ATOM 837 C C . GLU A 1 102 ? 6.189 3.975 7.197 1.00 96.19 102 GLU A C 1
ATOM 839 O O . GLU A 1 102 ? 6.047 4.241 6.004 1.00 96.19 102 GLU A O 1
ATOM 844 N N . GLU A 1 103 ? 5.781 2.814 7.717 1.00 96.31 103 GLU A N 1
ATOM 845 C CA . GLU A 1 103 ? 5.113 1.777 6.933 1.00 96.31 103 GLU A CA 1
ATOM 846 C C . GLU A 1 103 ? 3.763 2.270 6.395 1.00 96.31 103 GLU A C 1
ATOM 848 O O . GLU A 1 103 ? 3.487 2.127 5.201 1.00 96.31 103 GLU A O 1
ATOM 853 N N . ALA A 1 104 ? 2.945 2.907 7.239 1.00 96.44 104 ALA A N 1
ATOM 854 C CA . ALA A 1 104 ? 1.650 3.453 6.851 1.00 96.44 104 ALA A CA 1
ATOM 855 C C . ALA A 1 104 ? 1.779 4.478 5.714 1.00 96.44 104 ALA A C 1
ATOM 857 O O . ALA A 1 104 ? 1.087 4.388 4.694 1.00 96.44 104 ALA A O 1
ATOM 858 N N . GLN A 1 105 ? 2.729 5.401 5.839 1.00 96.69 105 GLN A N 1
ATOM 859 C CA . GLN A 1 105 ? 2.991 6.413 4.826 1.00 96.69 105 GLN A CA 1
ATOM 860 C C . GLN A 1 105 ? 3.562 5.806 3.536 1.00 96.69 105 GLN A C 1
ATOM 862 O O . GLN A 1 105 ? 3.200 6.225 2.434 1.00 96.69 105 GLN A O 1
ATOM 867 N N . ALA A 1 106 ? 4.461 4.828 3.646 1.00 97.00 106 ALA A N 1
ATOM 868 C CA . ALA A 1 106 ? 5.173 4.271 2.501 1.00 97.00 106 ALA A CA 1
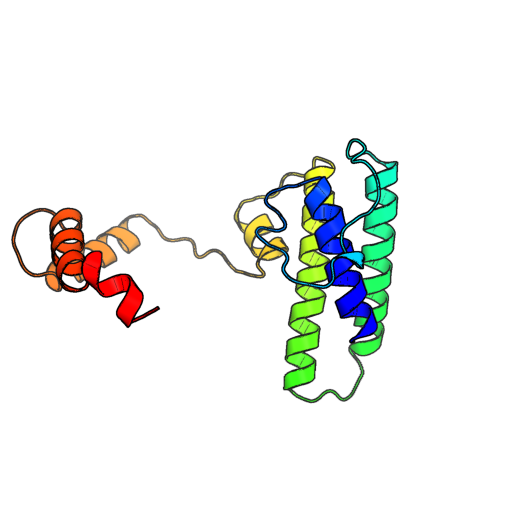ATOM 869 C C . ALA A 1 106 ? 4.366 3.218 1.719 1.00 97.00 106 ALA A C 1
ATOM 871 O O . ALA A 1 106 ? 4.573 3.086 0.511 1.00 97.00 106 ALA A O 1
ATOM 872 N N . LEU A 1 107 ? 3.461 2.480 2.373 1.00 96.31 107 LEU A N 1
ATOM 873 C CA . LEU A 1 107 ? 2.600 1.477 1.732 1.00 96.31 107 LEU A CA 1
ATOM 874 C C . LEU A 1 107 ? 1.221 2.023 1.346 1.00 96.31 107 LEU A C 1
ATOM 876 O O . LEU A 1 107 ? 0.691 1.632 0.306 1.00 96.31 107 LEU A O 1
ATOM 880 N N . TYR A 1 108 ? 0.646 2.920 2.151 1.00 95.06 108 TYR A N 1
ATOM 881 C CA . TYR A 1 108 ? -0.750 3.350 1.999 1.00 95.06 108 TYR A CA 1
ATOM 882 C C . TYR A 1 108 ? -0.917 4.846 1.718 1.00 95.06 108 TYR A C 1
ATOM 884 O O . TYR A 1 108 ? -2.047 5.293 1.533 1.00 95.06 108 TYR A O 1
ATOM 892 N N . ASP A 1 109 ? 0.181 5.610 1.646 1.00 96.19 109 ASP A N 1
ATOM 893 C CA . ASP A 1 109 ? 0.162 7.070 1.467 1.00 96.19 109 ASP A CA 1
ATOM 894 C C . ASP A 1 109 ? -0.721 7.776 2.510 1.00 96.19 109 ASP A C 1
ATOM 896 O O . ASP A 1 109 ? -1.455 8.711 2.187 1.00 96.19 109 ASP A O 1
ATOM 900 N N . THR A 1 110 ? -0.687 7.279 3.753 1.00 94.81 110 THR A N 1
ATOM 901 C CA . THR A 1 110 ? -1.505 7.791 4.852 1.00 94.81 110 THR A CA 1
ATOM 902 C C . THR A 1 110 ? -0.654 8.241 6.027 1.00 94.81 110 THR A C 1
ATOM 904 O O . THR A 1 110 ? 0.204 7.505 6.515 1.00 94.81 110 THR A O 1
ATOM 907 N N . ASP A 1 111 ? -0.992 9.416 6.546 1.00 92.81 111 ASP A N 1
ATOM 908 C CA . ASP A 1 111 ? -0.522 9.872 7.844 1.00 92.81 111 ASP A CA 1
ATOM 909 C C . ASP A 1 111 ? -1.331 9.181 8.945 1.00 92.81 111 ASP A C 1
ATOM 911 O O . ASP A 1 111 ? -2.565 9.126 8.893 1.00 92.81 111 ASP A O 1
ATOM 915 N N . VAL A 1 112 ? -0.641 8.656 9.956 1.00 91.69 112 VAL A N 1
ATOM 916 C CA . VAL A 1 112 ? -1.281 8.049 11.126 1.00 91.69 112 VAL A CA 1
ATOM 917 C C . VAL A 1 112 ? -1.491 9.135 12.181 1.00 91.69 112 VAL A C 1
ATOM 919 O O . VAL A 1 112 ? -0.514 9.621 12.757 1.00 91.69 112 VAL A O 1
ATOM 922 N N . PRO A 1 113 ? -2.740 9.535 12.482 1.00 90.00 113 PRO A N 1
ATOM 923 C CA . PRO A 1 113 ? -2.982 10.493 13.545 1.00 90.00 113 PRO A CA 1
ATOM 924 C C . PRO A 1 113 ? -2.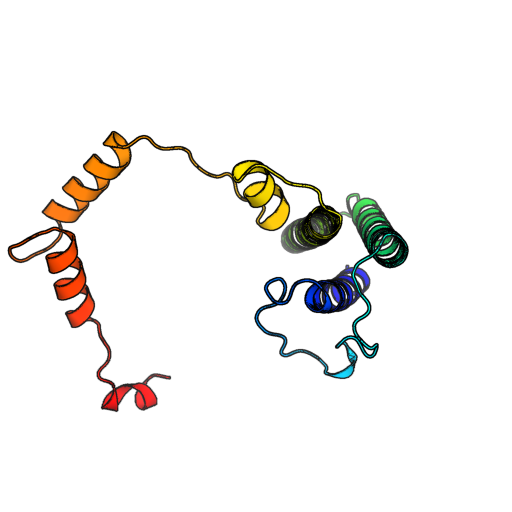706 9.849 14.906 1.00 90.00 113 PRO A C 1
ATOM 926 O O . PRO A 1 113 ? -3.220 8.776 15.225 1.00 90.00 113 PRO A O 1
ATOM 929 N N . VAL A 1 114 ? -1.928 10.541 15.736 1.00 89.12 114 VAL A N 1
ATOM 930 C CA . VAL A 1 114 ? -1.657 10.118 17.111 1.00 89.12 114 VAL A CA 1
ATOM 931 C C . VAL A 1 114 ? -2.609 10.848 18.051 1.00 89.12 114 VAL A C 1
ATOM 933 O O . VAL A 1 114 ? -2.648 12.079 18.110 1.00 89.12 114 VAL A O 1
ATOM 936 N N . HIS A 1 115 ? -3.385 10.076 18.805 1.00 93.81 115 HIS A N 1
ATOM 937 C CA . HIS A 1 115 ? -4.332 10.579 19.792 1.00 93.81 115 HIS A CA 1
ATOM 938 C C . HIS A 1 115 ? -4.064 9.945 21.158 1.00 93.81 115 HIS A C 1
ATOM 940 O O . HIS A 1 115 ? -3.619 8.803 21.245 1.00 93.81 115 HIS A O 1
ATOM 946 N N . ASN A 1 116 ? -4.331 10.693 22.230 1.00 95.69 116 ASN A N 1
ATOM 947 C CA . ASN A 1 116 ? -4.211 10.194 23.598 1.00 95.69 116 ASN A CA 1
ATOM 948 C C . ASN A 1 116 ? -5.497 9.481 24.054 1.00 95.69 116 ASN A C 1
ATOM 950 O O . ASN A 1 116 ? -6.535 9.546 23.395 1.00 95.69 116 ASN A O 1
ATOM 954 N N . GLU A 1 117 ? -5.446 8.823 25.212 1.00 96.19 117 GLU A N 1
ATOM 955 C CA . GLU A 1 117 ? -6.606 8.113 25.771 1.00 96.19 117 GLU A CA 1
ATOM 956 C C . GLU A 1 117 ? -7.821 9.027 26.000 1.00 96.19 117 GLU A C 1
ATOM 958 O O . GLU A 1 117 ? -8.957 8.611 25.764 1.00 96.19 117 GLU A O 1
ATOM 963 N N . ASP A 1 118 ? -7.600 10.286 26.392 1.00 97.38 118 ASP A N 1
ATOM 964 C CA . ASP A 1 118 ? -8.674 11.258 26.634 1.00 97.38 118 ASP A CA 1
ATOM 965 C C . ASP A 1 118 ? -9.491 11.560 25.374 1.00 97.38 118 ASP A C 1
ATOM 967 O O . ASP A 1 118 ? -10.718 11.687 25.449 1.00 97.38 118 ASP A O 1
ATOM 971 N N . PHE A 1 119 ? -8.836 11.639 24.211 1.00 96.88 119 PHE A N 1
ATOM 972 C CA . PHE A 1 119 ? -9.514 11.790 22.925 1.00 96.88 119 PHE A CA 1
ATOM 973 C C . PHE A 1 119 ? -10.499 10.639 22.698 1.00 96.88 119 PHE A C 1
ATOM 975 O O . PHE A 1 119 ? -11.685 10.878 22.463 1.00 96.88 119 PHE A O 1
ATOM 982 N N . PHE A 1 120 ? -10.035 9.394 22.848 1.00 96.00 120 PHE A N 1
ATOM 983 C CA . PHE A 1 120 ? -10.874 8.213 22.646 1.00 96.00 120 PHE A CA 1
ATOM 984 C C . PHE A 1 120 ? -12.003 8.132 23.673 1.00 96.00 120 PHE A C 1
ATOM 986 O O . PHE A 1 120 ? -13.142 7.832 23.311 1.00 96.00 120 PHE A O 1
ATOM 993 N N . LYS A 1 121 ? -11.726 8.457 24.940 1.00 96.56 121 LYS A N 1
ATOM 994 C CA . LYS A 1 121 ? -12.742 8.497 25.996 1.00 96.56 121 LYS A CA 1
ATOM 995 C C . LYS A 1 121 ? -13.851 9.494 25.669 1.00 96.56 121 LYS A C 1
ATOM 997 O O . LYS A 1 121 ? -15.025 9.142 25.751 1.00 96.56 121 LYS A O 1
ATOM 1002 N N . LYS A 1 122 ? -13.492 10.700 25.219 1.00 97.31 122 LYS A N 1
ATOM 1003 C CA . LYS A 1 122 ? -14.466 11.712 24.794 1.00 97.31 122 LYS A CA 1
ATOM 1004 C C . LYS A 1 122 ? -15.336 11.205 23.640 1.00 97.31 122 LYS A C 1
ATOM 1006 O O . LYS A 1 122 ? -16.555 11.357 23.695 1.00 97.31 122 LYS A O 1
ATOM 1011 N N . THR A 1 123 ? -14.743 10.564 22.632 1.00 95.81 123 THR A N 1
ATOM 1012 C CA . THR A 1 123 ? -15.495 9.974 21.512 1.00 95.81 123 THR A CA 1
ATOM 1013 C C . THR A 1 123 ? -16.444 8.864 21.978 1.00 95.81 123 THR A C 1
ATOM 1015 O O . THR A 1 123 ? -17.590 8.803 21.528 1.00 95.81 123 THR A O 1
ATOM 1018 N N . ILE A 1 124 ? -16.011 8.008 22.909 1.00 96.19 124 ILE A N 1
ATOM 1019 C CA . ILE A 1 124 ? -16.847 6.948 23.494 1.00 96.19 124 ILE A CA 1
ATOM 1020 C C . ILE A 1 124 ? -18.015 7.548 24.291 1.00 96.19 124 ILE A C 1
ATOM 1022 O O . ILE A 1 124 ? -19.141 7.059 24.177 1.00 96.19 124 ILE A O 1
ATOM 1026 N N . ASP A 1 125 ? -17.783 8.622 25.046 1.00 96.38 125 ASP A N 1
ATOM 1027 C CA . ASP A 1 125 ? -18.823 9.319 25.810 1.00 96.38 125 ASP A CA 1
ATOM 1028 C C . ASP A 1 125 ? -19.854 9.993 24.892 1.00 96.38 125 ASP A C 1
ATOM 1030 O O . ASP A 1 125 ? -21.060 9.930 25.148 1.00 96.38 125 ASP A O 1
ATOM 1034 N N . GLU A 1 126 ? -19.404 10.621 23.803 1.00 97.00 126 GLU A N 1
ATOM 1035 C CA . GLU A 1 126 ? -20.279 11.195 22.775 1.00 97.00 126 GLU A CA 1
ATOM 1036 C C . GLU A 1 126 ? -21.132 10.116 22.102 1.00 97.00 126 GLU A C 1
ATOM 1038 O O . GLU A 1 126 ? -22.358 10.241 22.058 1.00 97.00 126 GLU A O 1
ATOM 1043 N N . LEU A 1 127 ? -20.517 9.008 21.678 1.00 96.31 127 LEU A N 1
ATOM 1044 C CA . LEU A 1 127 ? -21.234 7.854 21.134 1.00 96.31 127 LEU A CA 1
ATOM 1045 C C . LEU A 1 127 ? -22.247 7.292 22.148 1.00 96.31 127 LEU A C 1
ATOM 1047 O O . LEU A 1 127 ? -23.385 6.974 21.797 1.00 96.31 127 LEU A O 1
ATOM 1051 N N . GLY A 1 128 ? -21.869 7.221 23.425 1.00 96.00 128 GLY A N 1
ATOM 1052 C CA . GLY A 1 128 ? -22.714 6.730 24.509 1.00 96.00 128 GLY A CA 1
ATOM 1053 C C . GLY A 1 128 ? -23.979 7.559 24.754 1.00 96.00 128 GLY A C 1
ATOM 1054 O O . GLY A 1 128 ? -24.976 6.991 25.213 1.00 96.00 128 GLY A O 1
ATOM 1055 N N . LYS A 1 129 ? -23.966 8.860 24.433 1.00 96.06 129 LYS A N 1
ATOM 1056 C CA . LYS A 1 129 ? -25.145 9.747 24.498 1.00 96.06 129 LYS A CA 1
ATOM 1057 C C . LYS A 1 129 ? -26.116 9.521 23.339 1.00 96.06 129 LYS A C 1
ATOM 1059 O O . LYS A 1 129 ? -27.311 9.741 23.503 1.00 96.06 129 LYS A O 1
ATOM 1064 N N . LEU A 1 130 ? -25.609 9.088 22.185 1.00 95.94 130 LEU A N 1
ATOM 1065 C CA . LEU A 1 130 ? -26.404 8.867 20.974 1.00 95.94 130 LEU A CA 1
ATOM 1066 C C . LEU A 1 130 ? -27.070 7.486 20.950 1.00 95.94 130 LEU A C 1
ATOM 1068 O O . LEU A 1 130 ? -28.134 7.319 20.354 1.00 95.94 130 LEU A O 1
ATOM 1072 N N . LEU A 1 131 ? -26.452 6.487 21.584 1.00 95.75 131 LEU A N 1
ATOM 1073 C CA . LEU A 1 131 ? -26.942 5.112 21.546 1.00 95.75 131 LEU A CA 1
ATOM 1074 C C . LEU A 1 131 ? -28.134 4.884 22.497 1.00 95.75 131 LEU A C 1
ATOM 1076 O O . LEU A 1 131 ? -28.017 5.114 23.706 1.00 95.75 131 LEU A O 1
ATOM 1080 N N . PRO A 1 132 ? -29.266 4.352 22.002 1.00 93.31 132 PRO A N 1
ATOM 1081 C CA . PRO A 1 132 ? -30.408 4.015 22.843 1.00 93.31 132 PRO A CA 1
ATOM 1082 C C . PRO A 1 132 ? -30.157 2.738 23.660 1.00 93.31 132 PRO A C 1
ATOM 1084 O O . PRO A 1 132 ? -29.317 1.908 23.318 1.00 93.31 132 PRO A O 1
ATOM 1087 N N . GLY A 1 133 ? -30.947 2.541 24.717 1.00 92.50 133 GLY A N 1
ATOM 1088 C CA . GLY A 1 133 ? -30.897 1.342 25.562 1.00 92.50 133 GLY A CA 1
ATOM 1089 C C . GLY A 1 133 ? -30.080 1.525 26.843 1.00 92.50 133 GLY A C 1
ATOM 1090 O O . GLY A 1 133 ? -29.675 2.633 27.188 1.00 92.50 133 GLY A O 1
ATOM 1091 N N . LYS A 1 134 ? -29.866 0.423 27.567 1.00 90.88 134 LYS A N 1
ATOM 1092 C CA . LYS A 1 134 ? -29.109 0.361 28.829 1.00 90.88 134 LYS A CA 1
ATOM 1093 C C . LYS A 1 134 ? -27.919 -0.591 28.674 1.00 90.88 134 LYS A C 1
ATOM 1095 O O . LYS A 1 134 ? -27.931 -1.420 27.771 1.00 90.88 134 LYS A O 1
ATOM 1100 N N . GLY A 1 135 ? -26.933 -0.474 29.558 1.00 93.56 135 GLY A N 1
ATOM 1101 C CA . GLY A 1 135 ? -25.693 -1.253 29.504 1.00 93.56 135 GLY A CA 1
ATOM 1102 C C . GLY A 1 135 ? -24.513 -0.440 28.976 1.00 93.56 135 GLY A C 1
ATOM 1103 O O . GLY A 1 135 ? -24.585 0.786 28.833 1.00 93.56 135 GLY A O 1
ATOM 1104 N N . THR A 1 136 ? -23.411 -1.128 28.710 1.00 96.38 136 THR A N 1
ATOM 1105 C CA . THR A 1 136 ? -22.174 -0.530 28.198 1.00 96.38 136 THR A CA 1
ATOM 1106 C C . THR A 1 136 ? -22.373 0.072 26.803 1.00 96.38 136 THR A C 1
ATOM 1108 O O . THR A 1 136 ? -23.329 -0.238 26.087 1.00 96.38 136 THR A O 1
ATOM 1111 N N . VAL A 1 137 ? -21.467 0.965 26.386 1.00 96.00 137 VAL A N 1
ATOM 1112 C CA . VAL A 1 137 ? -21.488 1.532 25.023 1.00 96.00 137 VAL A CA 1
ATOM 1113 C C . VAL A 1 137 ? -21.403 0.419 23.972 1.00 96.00 137 VAL A C 1
ATOM 1115 O O . VAL A 1 137 ? -22.175 0.435 23.016 1.00 96.00 137 VAL A O 1
ATOM 1118 N N . SER A 1 138 ? -20.546 -0.582 24.185 1.00 95.44 138 SER A N 1
ATOM 1119 C CA . SER A 1 138 ? -20.365 -1.716 23.272 1.00 95.44 138 SER A CA 1
ATOM 1120 C C . SER A 1 138 ? -21.638 -2.551 23.093 1.00 95.44 138 SER A C 1
ATOM 1122 O O . SER A 1 138 ? -22.035 -2.818 21.961 1.00 95.44 138 SER A O 1
ATOM 1124 N N . GLU A 1 139 ? -22.327 -2.913 24.180 1.00 96.31 139 GLU A N 1
ATOM 1125 C CA . GLU A 1 139 ? -23.582 -3.685 24.115 1.00 96.31 139 GLU A CA 1
ATOM 1126 C C . GLU A 1 139 ? -24.689 -2.918 23.385 1.00 96.31 139 GLU A C 1
ATOM 1128 O O . GLU A 1 139 ? -25.408 -3.475 22.549 1.00 96.31 139 GLU A O 1
ATOM 1133 N N . ARG A 1 140 ? -24.812 -1.615 23.672 1.00 97.00 140 ARG A N 1
ATOM 1134 C CA . ARG A 1 140 ? -25.803 -0.755 23.016 1.00 97.00 140 ARG A CA 1
ATOM 1135 C C . ARG A 1 140 ? -25.486 -0.556 21.535 1.00 97.00 140 ARG A C 1
ATOM 1137 O O . ARG A 1 140 ? -26.410 -0.547 20.725 1.00 97.00 140 ARG A O 1
ATOM 1144 N N . LEU A 1 141 ? -24.207 -0.454 21.163 1.00 95.44 141 LEU A N 1
ATOM 1145 C CA . LEU A 1 141 ? -23.776 -0.358 19.766 1.00 95.44 141 LEU A CA 1
ATOM 1146 C C . LEU A 1 141 ? -24.104 -1.637 18.988 1.00 95.44 141 LEU A C 1
ATOM 1148 O O . LEU A 1 141 ? -24.636 -1.553 17.883 1.00 95.44 141 LEU A O 1
ATOM 1152 N N . LEU A 1 142 ? -23.824 -2.809 19.564 1.00 94.25 142 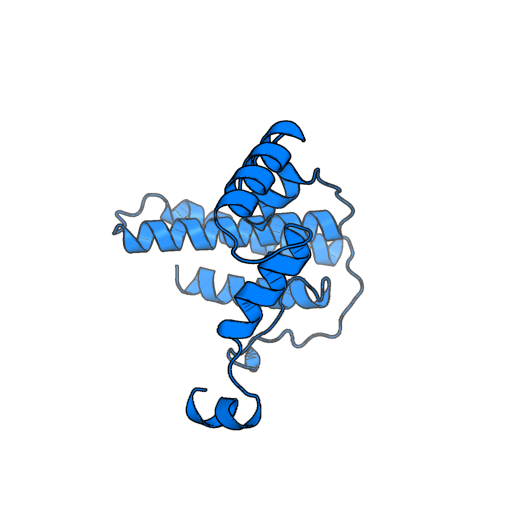LEU A N 1
ATOM 1153 C CA . LEU A 1 142 ? -24.184 -4.095 18.962 1.00 94.25 142 LEU A CA 1
ATOM 1154 C C . LEU A 1 142 ? -25.702 -4.206 18.786 1.00 94.25 142 LEU A C 1
ATOM 1156 O O . LEU A 1 142 ? -26.176 -4.425 17.675 1.00 94.25 142 LEU A O 1
ATOM 1160 N N . SER A 1 143 ? -26.470 -3.924 19.842 1.00 94.69 143 SER A N 1
ATOM 1161 C CA . SER A 1 143 ? -27.941 -3.932 19.796 1.00 94.69 143 SER A CA 1
ATOM 1162 C C . SER A 1 143 ? -28.511 -2.951 18.765 1.00 94.69 143 SER A C 1
ATOM 1164 O O . SER A 1 143 ? -29.552 -3.203 18.161 1.00 94.69 143 SER A O 1
ATOM 1166 N N . PHE A 1 144 ? -27.850 -1.810 18.561 1.00 94.31 144 PHE A N 1
ATOM 1167 C CA . PHE A 1 144 ? -28.220 -0.855 17.524 1.00 94.31 144 PHE A CA 1
ATOM 1168 C C . PHE A 1 144 ? -27.948 -1.411 16.120 1.00 94.31 144 PHE A C 1
ATOM 1170 O O . PHE A 1 144 ? -28.833 -1.332 15.272 1.00 94.31 144 PHE A O 1
ATOM 1177 N N . LYS A 1 145 ? -26.771 -2.010 15.885 1.00 93.12 145 LYS A N 1
ATOM 1178 C CA . LYS A 1 145 ? -26.397 -2.611 14.592 1.00 93.12 145 LYS A CA 1
ATOM 1179 C C . LYS A 1 145 ? -27.309 -3.770 14.187 1.00 93.12 145 LYS A C 1
ATOM 1181 O O . LYS A 1 145 ? -27.650 -3.868 13.012 1.00 93.12 145 LYS A O 1
ATOM 1186 N N . GLU A 1 146 ? -27.768 -4.583 15.139 1.00 91.50 146 GLU A N 1
ATOM 1187 C CA . GLU A 1 146 ? -28.693 -5.698 14.868 1.00 91.50 146 GLU A CA 1
ATOM 1188 C C . GLU A 1 146 ? -29.994 -5.247 14.187 1.00 91.50 146 GLU A C 1
ATOM 1190 O O . GLU A 1 146 ? -30.556 -5.978 13.377 1.00 91.50 146 GLU A O 1
ATOM 1195 N N . LYS A 1 147 ? -30.449 -4.008 14.420 1.00 90.88 147 LYS A N 1
ATOM 1196 C CA . LYS A 1 147 ? -31.647 -3.459 13.756 1.00 90.88 147 LYS A CA 1
ATOM 1197 C C . LYS A 1 147 ? -31.486 -3.290 12.245 1.00 90.88 147 LYS A C 1
ATOM 1199 O O . LYS A 1 147 ? -32.485 -3.173 11.542 1.00 90.88 147 LYS A O 1
ATOM 1204 N N . PHE A 1 148 ? -30.247 -3.245 11.763 1.00 90.19 148 PHE A N 1
ATOM 1205 C CA . PHE A 1 148 ? -29.900 -3.092 10.351 1.00 90.19 148 PHE A CA 1
ATOM 1206 C C . PHE A 1 148 ? -29.374 -4.393 9.742 1.00 90.19 148 PHE A C 1
ATOM 1208 O O . PHE A 1 148 ? -29.009 -4.414 8.567 1.00 90.19 148 PHE A O 1
ATOM 1215 N N . LYS A 1 149 ? -29.321 -5.480 10.522 1.00 89.06 149 LYS A N 1
ATOM 1216 C CA . LYS A 1 149 ? -28.900 -6.781 10.018 1.00 89.06 149 LYS A CA 1
ATOM 1217 C C . LYS A 1 149 ? -29.940 -7.283 9.020 1.00 89.06 149 LYS A C 1
ATOM 1219 O O . LYS A 1 149 ? -31.117 -7.428 9.346 1.00 89.06 149 LYS A O 1
ATOM 1224 N N . ILE A 1 150 ? -29.492 -7.553 7.799 1.00 88.38 150 ILE A N 1
ATOM 1225 C CA . ILE A 1 150 ? -30.326 -8.183 6.777 1.00 88.38 150 ILE A CA 1
ATOM 1226 C C . ILE A 1 150 ? -30.542 -9.645 7.202 1.00 88.38 150 ILE A C 1
ATOM 1228 O O . ILE A 1 150 ? -29.551 -10.344 7.429 1.00 88.38 150 ILE A O 1
ATOM 1232 N N . PRO A 1 151 ? -31.798 -10.116 7.339 1.00 89.00 151 PRO A N 1
ATOM 1233 C CA . PRO A 1 151 ? -32.077 -11.517 7.637 1.00 89.00 151 PRO A CA 1
ATOM 1234 C C . PRO A 1 151 ? -31.433 -12.447 6.603 1.00 89.00 151 PRO A C 1
ATOM 1236 O O . PRO A 1 151 ? -31.466 -12.158 5.405 1.00 89.00 151 PRO A O 1
ATOM 1239 N N . GLU A 1 152 ? -30.845 -13.554 7.060 1.00 87.25 152 GLU A N 1
ATOM 1240 C CA . GLU A 1 152 ? -30.059 -14.455 6.203 1.00 87.25 152 GLU A CA 1
ATOM 1241 C C . GLU A 1 152 ? -30.879 -15.020 5.035 1.00 87.25 152 GLU A C 1
ATOM 1243 O O . GLU A 1 152 ? -30.394 -15.100 3.907 1.00 87.25 152 GLU A O 1
ATOM 1248 N N . ASP A 1 153 ? -32.155 -15.318 5.278 1.00 90.69 153 ASP A N 1
ATOM 1249 C CA . ASP A 1 153 ? -33.121 -15.794 4.286 1.00 90.69 153 ASP A CA 1
ATOM 1250 C C . ASP A 1 153 ? -33.452 -14.751 3.203 1.00 90.69 153 ASP A C 1
ATOM 1252 O O . ASP A 1 153 ? -33.957 -15.103 2.136 1.00 90.69 153 ASP A O 1
ATOM 1256 N N . LYS A 1 154 ? -33.130 -13.473 3.441 1.00 87.00 154 LYS A N 1
ATOM 1257 C CA . LYS A 1 154 ? -33.376 -12.355 2.519 1.00 87.00 154 LYS A CA 1
ATOM 1258 C C . LYS A 1 154 ? -32.126 -11.861 1.794 1.00 87.00 154 LYS A C 1
ATOM 1260 O O . LYS A 1 154 ? -32.258 -11.030 0.899 1.00 87.00 154 LYS A O 1
ATOM 1265 N N . LEU A 1 155 ? -30.936 -12.380 2.116 1.00 86.00 155 LEU A N 1
ATOM 1266 C CA . LEU A 1 155 ? -29.670 -11.939 1.511 1.00 86.00 155 LEU A CA 1
ATOM 1267 C C . LEU A 1 155 ? -29.669 -12.058 -0.021 1.00 86.00 155 LEU A C 1
ATOM 1269 O O . LEU A 1 155 ? -29.280 -11.115 -0.700 1.00 86.00 155 LEU A O 1
ATOM 1273 N N . ARG A 1 156 ? -30.176 -13.170 -0.575 1.00 84.94 156 ARG A N 1
ATOM 1274 C CA . ARG A 1 156 ? -30.217 -13.409 -2.035 1.00 84.94 156 ARG A CA 1
ATOM 1275 C C . ARG A 1 156 ? -31.117 -12.449 -2.818 1.00 84.94 156 ARG A C 1
ATOM 1277 O O . ARG A 1 156 ? -31.049 -12.426 -4.037 1.00 84.94 156 ARG A O 1
ATOM 1284 N N . ALA A 1 157 ? -32.017 -11.729 -2.151 1.00 86.06 157 ALA A N 1
ATOM 1285 C CA . ALA A 1 157 ? -32.914 -10.792 -2.824 1.00 86.06 157 ALA A CA 1
ATOM 1286 C C . ALA A 1 157 ? -32.278 -9.405 -3.031 1.00 86.06 157 ALA A C 1
ATOM 1288 O O . ALA A 1 157 ? -32.843 -8.586 -3.752 1.00 86.06 157 ALA A O 1
ATOM 1289 N N . VAL A 1 158 ? -31.146 -9.126 -2.373 1.00 80.38 158 VAL A N 1
ATOM 1290 C CA . VAL A 1 158 ? -30.507 -7.797 -2.325 1.00 80.38 158 VAL A CA 1
ATOM 1291 C C . VAL A 1 158 ? -29.020 -7.801 -2.713 1.00 80.38 158 VAL A C 1
ATOM 1293 O O . VAL A 1 158 ? -28.435 -6.723 -2.802 1.00 80.38 158 VAL A O 1
ATOM 1296 N N . PHE A 1 159 ? -28.430 -8.974 -2.963 1.00 68.75 159 PHE A N 1
ATOM 1297 C CA . PHE A 1 159 ? -27.089 -9.189 -3.526 1.00 68.75 159 PHE A CA 1
ATOM 1298 C C . PHE A 1 159 ? -27.197 -10.063 -4.774 1.00 68.75 159 PHE A C 1
ATOM 1300 O O . PHE A 1 159 ? -26.460 -9.784 -5.744 1.00 68.75 159 PHE A O 1
#